Protein AF-A0A7W4UCP5-F1 (afdb_monomer_lite)

Structure (mmCIF, N/CA/C/O backbone):
data_AF-A0A7W4UCP5-F1
#
_entry.id   AF-A0A7W4UCP5-F1
#
loop_
_atom_site.group_PDB
_atom_site.id
_atom_site.type_symbol
_atom_site.label_atom_id
_atom_site.label_alt_id
_atom_site.label_comp_id
_atom_site.label_asym_id
_atom_site.label_entity_id
_atom_site.label_seq_id
_atom_site.pdbx_PDB_ins_code
_atom_site.Cartn_x
_atom_site.Cartn_y
_atom_site.Cartn_z
_atom_site.occupancy
_atom_site.B_iso_or_equiv
_atom_site.auth_seq_id
_atom_site.auth_comp_id
_atom_site.auth_asym_id
_atom_site.auth_atom_id
_atom_site.pdbx_PDB_model_num
ATOM 1 N N . MET A 1 1 ? -23.093 23.777 58.688 1.00 46.75 1 MET A N 1
ATOM 2 C CA . MET A 1 1 ? -21.824 23.846 57.941 1.00 46.75 1 MET A CA 1
ATOM 3 C C . MET A 1 1 ? -21.334 22.423 57.760 1.00 46.75 1 MET A C 1
ATOM 5 O O . MET A 1 1 ? -20.866 21.852 58.731 1.00 46.75 1 MET A O 1
ATOM 9 N N . SER A 1 2 ? -21.513 21.858 56.568 1.00 53.03 2 SER A N 1
ATOM 10 C CA . SER A 1 2 ? -20.784 20.675 56.099 1.00 53.03 2 SER A CA 1
ATOM 11 C C . SER A 1 2 ? -20.681 20.812 54.587 1.00 53.03 2 SER A C 1
ATOM 13 O O . SER A 1 2 ? -21.681 20.732 53.878 1.00 53.03 2 SER A O 1
ATOM 15 N N . GLU A 1 3 ? -19.481 21.158 54.144 1.00 53.28 3 GLU A N 1
ATOM 16 C CA . GLU A 1 3 ? -19.064 21.181 52.752 1.00 53.28 3 GLU A CA 1
ATOM 17 C C . GLU A 1 3 ? -18.738 19.744 52.347 1.00 53.28 3 GLU A C 1
ATOM 19 O O . GLU A 1 3 ? -17.821 19.154 52.908 1.00 53.28 3 GLU A O 1
ATOM 24 N N . ASN A 1 4 ? -19.453 19.193 51.368 1.00 50.88 4 ASN A N 1
ATOM 25 C CA . ASN A 1 4 ? -19.001 18.001 50.653 1.00 50.88 4 ASN A CA 1
ATOM 26 C C . ASN A 1 4 ? -18.863 18.360 49.172 1.00 50.88 4 ASN A C 1
ATOM 28 O O . ASN A 1 4 ? -19.710 18.049 48.339 1.00 50.88 4 ASN A O 1
ATOM 32 N N . THR A 1 5 ? -17.786 19.074 48.860 1.00 55.66 5 THR A N 1
ATOM 33 C CA . THR A 1 5 ? -17.212 19.132 47.517 1.00 55.66 5 THR A CA 1
ATOM 34 C C . THR A 1 5 ? -16.405 17.853 47.278 1.00 55.66 5 THR A C 1
ATOM 36 O O . THR A 1 5 ? -15.218 17.809 47.593 1.00 55.66 5 THR A O 1
ATOM 39 N N . GLU A 1 6 ? -17.025 16.812 46.725 1.00 55.28 6 GLU A N 1
ATOM 40 C CA . GLU A 1 6 ? -16.299 15.723 46.052 1.00 55.28 6 GLU A CA 1
ATOM 41 C C . GLU A 1 6 ? -16.326 16.026 44.550 1.00 55.28 6 GLU A C 1
ATOM 43 O O . GLU A 1 6 ? -17.352 15.948 43.888 1.00 55.28 6 GLU A O 1
ATOM 48 N N . SER A 1 7 ? -15.284 16.695 44.060 1.00 49.88 7 SER A N 1
ATOM 49 C CA . SER A 1 7 ? -14.105 16.058 43.462 1.00 49.88 7 SER A CA 1
ATOM 50 C C . SER A 1 7 ? -14.361 15.634 42.014 1.00 49.88 7 SER A C 1
ATOM 52 O O . SER A 1 7 ? -14.502 14.458 41.697 1.00 49.88 7 SER A O 1
ATOM 54 N N . THR A 1 8 ? -14.328 16.633 41.136 1.00 54.50 8 THR A N 1
ATOM 55 C CA . THR A 1 8 ? -14.094 16.533 39.692 1.00 54.50 8 THR A CA 1
ATOM 56 C C . THR A 1 8 ? -12.789 15.774 39.400 1.00 54.50 8 THR A C 1
ATOM 58 O O . THR A 1 8 ? -11.725 16.384 39.354 1.00 54.50 8 THR A O 1
ATOM 61 N N . ARG A 1 9 ? -12.849 14.447 39.255 1.00 54.25 9 ARG A N 1
ATOM 62 C CA . ARG A 1 9 ? -11.779 13.549 38.767 1.00 54.25 9 ARG A CA 1
ATOM 63 C C . ARG A 1 9 ? -12.503 12.303 38.243 1.00 54.25 9 ARG A C 1
ATOM 65 O O . ARG A 1 9 ? -13.215 11.684 39.016 1.00 54.25 9 ARG A O 1
ATOM 72 N N . ASP A 1 10 ? -12.535 11.898 36.986 1.00 51.03 10 ASP A N 1
ATOM 73 C CA . ASP A 1 10 ? -11.720 12.146 35.813 1.00 51.03 10 ASP A CA 1
ATOM 74 C C . ASP A 1 10 ? -12.649 12.013 34.596 1.00 51.03 10 ASP A C 1
ATOM 76 O O . ASP A 1 10 ? -13.169 10.935 34.319 1.00 51.03 10 ASP A O 1
ATOM 80 N N . GLN A 1 11 ? -12.876 13.095 33.856 1.00 53.06 11 GLN A N 1
ATOM 81 C CA . GLN A 1 11 ? -13.241 12.988 32.442 1.00 53.06 11 GLN A CA 1
ATOM 82 C C . GLN A 1 11 ? -11.996 13.375 31.659 1.00 53.06 11 GLN A C 1
ATOM 84 O O . GLN A 1 11 ? -11.894 14.473 31.117 1.00 53.06 11 GLN A O 1
ATOM 89 N N . THR A 1 12 ? -10.998 12.495 31.670 1.00 59.88 12 THR A N 1
ATOM 90 C CA . THR A 1 12 ? -9.950 12.570 30.661 1.00 59.88 12 THR A CA 1
ATOM 91 C C . THR A 1 12 ? -10.621 12.253 29.319 1.00 59.88 12 THR A C 1
ATOM 93 O O . THR A 1 12 ? -11.280 11.216 29.201 1.00 59.88 12 THR A O 1
ATOM 96 N N . PRO A 1 13 ? -10.551 13.134 28.304 1.00 60.59 13 PRO A N 1
ATOM 97 C CA . PRO A 1 13 ? -10.923 12.726 26.961 1.00 60.59 13 PRO A CA 1
ATOM 98 C C . PRO A 1 13 ? -9.965 11.597 26.591 1.00 60.59 13 PRO A C 1
ATOM 100 O O . PRO A 1 13 ? -8.756 11.810 26.521 1.00 60.59 13 PRO A O 1
ATOM 103 N N . VAL A 1 14 ? -10.489 10.382 26.440 1.00 59.97 14 VAL A N 1
ATOM 104 C CA . VAL A 1 14 ? -9.730 9.264 25.880 1.00 59.97 14 VAL A CA 1
ATOM 105 C C . VAL A 1 14 ? -9.248 9.709 24.506 1.00 59.97 14 VAL A C 1
ATOM 107 O O . VAL A 1 14 ? -10.032 9.828 23.568 1.00 59.97 14 VAL A O 1
ATOM 110 N N . ASN A 1 15 ? -7.964 10.045 24.414 1.00 58.72 15 ASN A N 1
ATOM 111 C CA . ASN A 1 15 ? -7.319 10.351 23.156 1.00 58.72 15 ASN A CA 1
ATOM 112 C C . ASN A 1 15 ? -7.319 9.051 22.350 1.00 58.72 15 ASN A C 1
ATOM 114 O O . ASN A 1 15 ? -6.557 8.135 22.644 1.00 58.72 15 ASN A O 1
ATOM 118 N N . GLU A 1 16 ? -8.212 8.933 21.368 1.00 59.81 16 GLU A N 1
ATOM 119 C CA . GLU A 1 16 ? -8.312 7.724 20.542 1.00 59.81 16 GLU A CA 1
ATOM 120 C C . GLU A 1 16 ? -7.006 7.415 19.797 1.00 59.81 16 GLU A C 1
ATOM 122 O O . GLU A 1 16 ? -6.792 6.273 19.408 1.00 59.81 16 GLU A O 1
ATOM 127 N N . SER A 1 17 ? -6.100 8.395 19.707 1.00 62.44 17 SER A N 1
ATOM 128 C CA . SER A 1 17 ? -4.747 8.252 19.160 1.00 62.44 17 SER A CA 1
ATOM 129 C C . SER A 1 17 ? -3.797 7.392 20.010 1.00 62.44 17 SER A C 1
ATOM 131 O O . SER A 1 17 ? -2.690 7.117 19.561 1.00 62.44 17 SER A O 1
ATOM 133 N N . GLU A 1 18 ? -4.170 6.998 21.234 1.00 70.38 18 GLU A N 1
ATOM 134 C CA . GLU A 1 18 ? -3.353 6.119 22.097 1.00 70.38 18 GLU A CA 1
ATOM 135 C C . GLU A 1 18 ? -3.773 4.642 22.031 1.00 70.38 18 GLU A C 1
ATOM 137 O O . GLU A 1 18 ? -3.115 3.779 22.620 1.00 70.38 18 GLU A O 1
ATOM 142 N N . LYS A 1 19 ? -4.866 4.326 21.326 1.00 78.62 19 LYS A N 1
ATOM 143 C CA . LYS A 1 19 ? -5.276 2.937 21.103 1.00 78.62 19 LYS A CA 1
ATOM 144 C C . LYS A 1 19 ? -4.311 2.295 20.094 1.00 78.62 19 LYS A C 1
ATOM 146 O O . LYS A 1 19 ? -3.964 2.944 19.105 1.00 78.62 19 LYS A O 1
ATOM 151 N N . PRO A 1 20 ? -3.867 1.042 20.313 1.00 82.88 20 PRO A N 1
ATOM 152 C CA . PRO A 1 20 ? -3.148 0.300 19.287 1.00 82.88 20 PRO A CA 1
ATOM 153 C C . PRO A 1 20 ? -3.956 0.276 17.989 1.00 82.88 20 PRO A C 1
ATOM 155 O O . PRO A 1 20 ? -5.179 0.142 18.028 1.00 82.88 20 PRO A O 1
ATOM 158 N N . TYR A 1 21 ? -3.266 0.409 16.861 1.00 83.94 21 TYR A N 1
ATOM 159 C CA . TYR A 1 21 ? -3.876 0.264 15.545 1.00 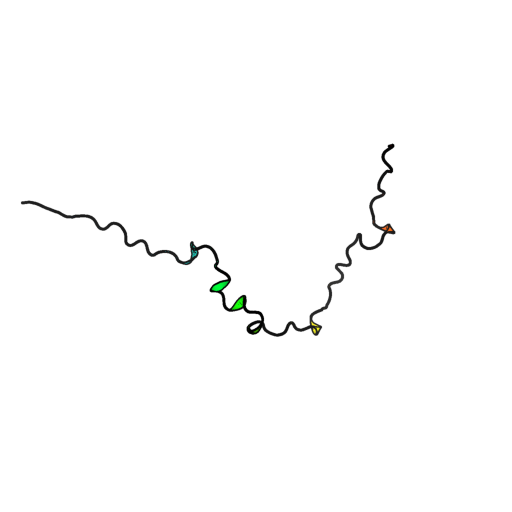83.94 21 TYR A CA 1
ATOM 160 C C . TYR A 1 21 ? -4.497 -1.134 15.400 1.00 83.94 21 TYR A C 1
ATOM 162 O O . TYR A 1 21 ? -3.831 -2.132 15.688 1.00 83.94 21 TYR A O 1
ATOM 170 N N . ASP A 1 22 ? -5.759 -1.186 14.969 1.00 88.25 22 ASP A N 1
ATOM 171 C CA . ASP A 1 22 ? -6.517 -2.417 14.736 1.00 88.25 22 ASP A CA 1
ATOM 172 C C . ASP A 1 22 ? -6.838 -2.558 13.235 1.00 88.25 22 ASP A C 1
ATOM 174 O O . ASP A 1 22 ? -7.726 -1.852 12.738 1.00 88.25 22 ASP A O 1
ATOM 178 N N . PRO A 1 23 ? -6.139 -3.451 12.507 1.00 84.44 23 PRO A N 1
ATOM 179 C CA . PRO A 1 23 ? -6.327 -3.625 11.069 1.00 84.44 23 PRO A CA 1
ATOM 180 C C . PRO A 1 23 ? -7.720 -4.149 10.703 1.00 84.44 23 PRO A C 1
ATOM 182 O O . PRO A 1 23 ? -8.181 -3.888 9.597 1.00 84.44 23 PRO A O 1
ATOM 185 N N . ASP A 1 24 ? -8.419 -4.834 11.616 1.00 87.25 24 ASP A N 1
ATOM 186 C CA . ASP A 1 24 ? -9.765 -5.361 11.352 1.00 87.25 24 ASP A CA 1
ATOM 187 C C . ASP A 1 24 ? -10.816 -4.238 11.292 1.00 87.25 24 ASP A C 1
ATOM 189 O O . ASP A 1 24 ? -11.914 -4.419 10.760 1.00 87.25 24 ASP A O 1
ATOM 193 N N . THR A 1 25 ? -10.484 -3.065 11.841 1.00 87.00 25 THR A N 1
ATOM 194 C CA . THR A 1 25 ? -11.329 -1.861 11.804 1.00 87.00 25 THR A CA 1
ATOM 195 C C . THR A 1 25 ? -10.908 -0.854 10.738 1.00 87.00 25 THR A C 1
ATOM 197 O O . THR A 1 25 ? -11.644 0.102 10.485 1.00 87.00 25 THR A O 1
ATOM 200 N N . ASP A 1 26 ? -9.751 -1.062 10.106 1.00 85.06 26 ASP A N 1
ATOM 201 C CA . ASP A 1 26 ? -9.239 -0.197 9.051 1.00 85.06 26 ASP A CA 1
ATOM 202 C C . ASP A 1 26 ? -9.702 -0.692 7.676 1.00 85.06 26 ASP A C 1
ATOM 204 O O . ASP A 1 26 ? -9.236 -1.709 7.160 1.00 85.06 26 ASP A O 1
ATOM 208 N N . THR A 1 27 ? -10.606 0.065 7.057 1.00 82.44 27 THR A N 1
ATOM 209 C CA . THR A 1 27 ? -11.135 -0.226 5.720 1.00 82.44 27 THR A CA 1
ATOM 210 C C . THR A 1 27 ? -10.070 -0.215 4.629 1.00 82.44 27 THR A C 1
ATOM 212 O O . THR A 1 27 ? -10.277 -0.868 3.606 1.00 82.44 27 THR A O 1
ATOM 215 N N . ASP A 1 28 ? -8.948 0.484 4.837 1.00 82.88 28 ASP A N 1
ATOM 216 C CA . ASP A 1 28 ? -7.823 0.515 3.896 1.00 82.88 28 ASP A CA 1
ATOM 217 C C . ASP A 1 28 ? -7.011 -0.797 3.923 1.00 82.88 28 ASP A C 1
ATOM 219 O O . ASP A 1 28 ? -6.186 -1.033 3.038 1.00 82.88 28 ASP A O 1
ATO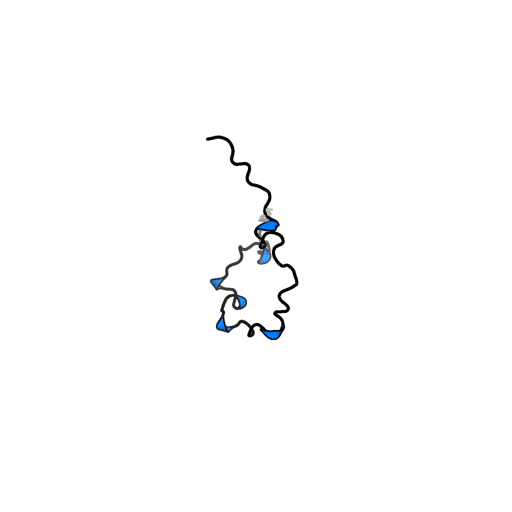M 223 N N . THR A 1 29 ? -7.261 -1.684 4.896 1.00 84.31 29 THR A N 1
ATOM 224 C CA . THR A 1 29 ? -6.671 -3.035 4.944 1.00 84.31 29 THR A CA 1
ATOM 225 C C . THR A 1 29 ? -7.388 -4.020 4.010 1.00 84.31 29 THR A C 1
ATOM 227 O O . THR A 1 29 ? -6.807 -5.037 3.624 1.00 84.31 29 THR A O 1
ATOM 230 N N . ASP A 1 30 ? -8.635 -3.737 3.616 1.00 85.38 30 ASP A N 1
ATOM 231 C CA . ASP A 1 30 ? -9.393 -4.580 2.688 1.00 85.38 30 ASP A CA 1
ATOM 232 C C . ASP A 1 30 ? -8.827 -4.443 1.259 1.00 85.38 30 ASP A C 1
ATOM 234 O O . ASP A 1 30 ? -8.860 -3.348 0.685 1.00 85.38 30 ASP A O 1
ATOM 238 N N . PRO A 1 31 ? -8.319 -5.530 0.646 1.00 81.62 31 PRO A N 1
ATOM 239 C CA . PRO A 1 31 ? -7.755 -5.474 -0.697 1.00 81.62 31 PRO A CA 1
ATOM 240 C C . PRO A 1 31 ? -8.764 -5.031 -1.762 1.00 81.62 31 PRO A C 1
ATOM 242 O O . PRO A 1 31 ? -8.345 -4.464 -2.771 1.00 81.62 31 PRO A O 1
ATOM 245 N N . ASP A 1 32 ? -10.064 -5.250 -1.545 1.00 85.81 32 ASP A N 1
ATOM 246 C CA . ASP A 1 32 ? -11.112 -4.826 -2.476 1.00 85.81 32 ASP A CA 1
ATOM 2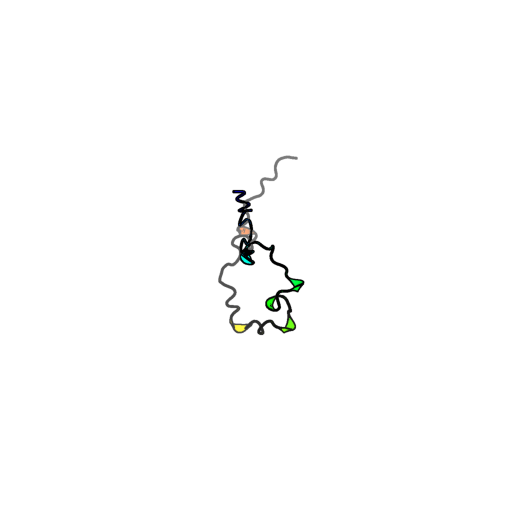47 C C . ASP A 1 32 ? -11.328 -3.300 -2.450 1.00 85.81 32 ASP A C 1
ATOM 249 O O . ASP A 1 32 ? -11.843 -2.730 -3.415 1.00 85.81 32 ASP A O 1
ATOM 253 N N . ASN A 1 33 ? -10.883 -2.622 -1.383 1.00 86.62 33 ASN A N 1
ATOM 254 C CA . ASN A 1 33 ? -10.930 -1.163 -1.243 1.00 86.62 33 ASN A CA 1
ATOM 255 C C . ASN A 1 33 ? -9.659 -0.466 -1.755 1.00 86.62 33 ASN A C 1
ATOM 257 O O . ASN A 1 33 ? -9.622 0.765 -1.848 1.00 86.62 33 ASN A O 1
ATOM 261 N N . LEU A 1 34 ? -8.616 -1.219 -2.119 1.00 83.31 34 LEU A N 1
ATOM 262 C CA . LEU A 1 34 ? -7.392 -0.649 -2.671 1.00 83.31 34 LEU A CA 1
ATOM 263 C C . LEU A 1 34 ? -7.597 -0.237 -4.132 1.00 83.31 34 LEU A C 1
ATOM 265 O O . LEU A 1 34 ? -8.068 -1.006 -4.971 1.00 83.31 34 LEU A O 1
ATOM 269 N N . ASN A 1 35 ? -7.162 0.977 -4.476 1.00 84.19 35 ASN A N 1
ATOM 270 C CA . ASN A 1 35 ? -7.081 1.381 -5.877 1.00 84.19 35 ASN A CA 1
ATOM 271 C C . ASN A 1 35 ? -6.132 0.430 -6.633 1.00 84.19 35 ASN A C 1
ATOM 273 O O . ASN A 1 35 ? -5.067 0.097 -6.099 1.00 84.19 35 ASN A O 1
ATOM 277 N N . PRO A 1 36 ? -6.458 0.029 -7.880 1.00 82.19 36 PRO A N 1
ATOM 278 C CA . PRO A 1 36 ? -5.560 -0.776 -8.695 1.00 82.19 36 PRO A CA 1
ATOM 279 C C . PRO A 1 36 ? -4.176 -0.136 -8.729 1.00 82.19 36 PRO A C 1
ATOM 281 O O . PRO A 1 36 ? -4.040 1.048 -9.048 1.00 82.19 36 PRO A O 1
ATOM 284 N N . ARG A 1 37 ? -3.143 -0.914 -8.390 1.00 75.12 37 ARG A N 1
ATOM 285 C CA . ARG A 1 37 ? -1.765 -0.444 -8.535 1.00 75.12 37 ARG A CA 1
ATOM 286 C C . ARG A 1 37 ? -1.545 -0.135 -10.009 1.00 75.12 37 ARG A C 1
ATOM 288 O O . ARG A 1 37 ? -1.735 -1.001 -10.860 1.00 75.12 37 ARG A O 1
ATOM 295 N N . ASP A 1 38 ? -1.160 1.099 -10.302 1.00 75.44 38 ASP A N 1
ATOM 296 C CA . ASP A 1 38 ? -0.744 1.471 -11.642 1.00 75.44 38 ASP A CA 1
ATOM 297 C C . ASP A 1 38 ? 0.549 0.718 -11.982 1.00 75.44 38 ASP A C 1
ATOM 299 O O . ASP A 1 38 ? 1.630 1.044 -11.493 1.00 75.44 38 ASP A O 1
ATOM 303 N N . THR A 1 39 ? 0.434 -0.311 -12.819 1.00 66.69 39 THR A N 1
ATOM 304 C CA . THR A 1 39 ? 1.574 -1.110 -13.286 1.00 66.69 39 THR A CA 1
ATOM 305 C C . THR A 1 39 ? 2.473 -0.337 -14.250 1.00 66.69 39 THR A C 1
ATOM 307 O O . THR A 1 39 ? 3.514 -0.845 -14.646 1.00 66.69 39 THR A O 1
ATOM 310 N N . THR A 1 40 ? 2.085 0.869 -14.679 1.00 63.81 40 THR A N 1
ATOM 311 C CA . THR A 1 40 ? 2.936 1.734 -15.513 1.00 63.81 40 THR A CA 1
ATOM 312 C C . THR A 1 40 ? 3.912 2.565 -14.683 1.00 63.81 40 THR A C 1
ATOM 314 O O . THR A 1 40 ? 4.911 3.045 -15.213 1.00 63.81 40 THR A O 1
ATOM 317 N N . SER A 1 41 ? 3.668 2.660 -13.372 1.00 60.28 41 SER A N 1
ATOM 318 C CA . SER A 1 41 ? 4.573 3.271 -12.399 1.00 60.28 41 SER A CA 1
ATOM 319 C C . SER A 1 41 ? 5.671 2.314 -11.916 1.00 60.28 41 SER A C 1
ATOM 321 O O . SER A 1 41 ? 6.502 2.711 -11.101 1.00 60.28 41 SER A O 1
ATOM 323 N N . ASP A 1 42 ? 5.745 1.095 -12.469 1.00 59.75 42 ASP A N 1
ATOM 324 C CA . ASP A 1 42 ? 6.937 0.238 -12.415 1.00 59.75 42 ASP A CA 1
ATOM 325 C C . ASP A 1 42 ? 8.035 0.819 -13.331 1.00 59.75 42 ASP A C 1
ATOM 327 O O . ASP A 1 42 ? 8.625 0.162 -14.187 1.00 59.75 42 ASP A O 1
ATOM 331 N N . ALA A 1 43 ? 8.386 2.085 -13.104 1.00 55.75 43 ALA A N 1
ATOM 332 C CA . ALA A 1 43 ? 9.788 2.440 -13.129 1.00 55.75 43 ALA A CA 1
ATOM 333 C C . ALA A 1 43 ? 10.386 1.720 -11.921 1.00 55.75 43 ALA A C 1
ATOM 335 O O . ALA A 1 43 ? 10.589 2.328 -10.870 1.00 55.75 43 ALA A O 1
ATOM 336 N N . GLY A 1 44 ? 10.586 0.402 -12.053 1.00 57.84 44 GLY A N 1
ATOM 337 C CA . GLY A 1 44 ? 11.507 -0.333 -11.213 1.00 57.84 44 GLY A CA 1
ATOM 338 C C . GLY A 1 44 ? 12.778 0.485 -11.260 1.00 57.84 44 GLY A C 1
ATOM 339 O O . GLY A 1 44 ? 13.450 0.535 -12.292 1.00 57.84 44 GLY A O 1
ATOM 340 N N . GLY A 1 45 ? 12.980 1.277 -10.205 1.00 54.78 45 GLY A N 1
ATOM 341 C CA . GLY A 1 45 ? 14.086 2.203 -10.147 1.00 54.78 45 GLY A CA 1
ATOM 342 C C . GLY A 1 45 ? 15.337 1.394 -10.411 1.00 54.78 45 GLY A C 1
ATOM 343 O O . GLY A 1 45 ? 15.408 0.221 -10.039 1.00 54.78 45 GLY A O 1
ATOM 344 N N . GLU A 1 46 ? 16.320 2.019 -11.038 1.00 59.59 46 GLU A N 1
ATOM 345 C CA . GLU A 1 46 ? 17.662 1.480 -11.253 1.00 59.59 46 GLU A CA 1
ATOM 346 C C . GLU A 1 46 ? 18.410 1.228 -9.923 1.00 59.59 46 GLU A C 1
ATOM 348 O O . GLU A 1 46 ? 19.618 1.394 -9.819 1.00 59.59 46 GLU A O 1
ATOM 353 N N . TYR A 1 47 ? 17.710 0.809 -8.874 1.00 61.16 47 TYR A N 1
ATOM 354 C CA . TYR A 1 47 ? 18.228 0.106 -7.719 1.00 61.16 47 TYR A CA 1
ATOM 355 C C . TYR A 1 47 ? 18.342 -1.374 -8.092 1.00 61.16 47 TYR A C 1
ATOM 357 O O . TYR A 1 47 ? 17.744 -2.247 -7.464 1.00 61.16 47 TYR A O 1
ATOM 365 N N . ALA A 1 48 ? 19.083 -1.654 -9.168 1.00 69.75 48 ALA A N 1
ATOM 366 C CA . ALA A 1 48 ? 19.632 -2.985 -9.344 1.00 69.75 48 ALA A CA 1
ATOM 367 C C . ALA A 1 48 ? 20.437 -3.269 -8.076 1.00 69.75 48 ALA A C 1
ATOM 369 O O . ALA A 1 48 ? 21.290 -2.459 -7.703 1.00 69.75 48 ALA A O 1
ATOM 370 N N . ASP A 1 49 ? 20.101 -4.355 -7.385 1.00 76.75 49 ASP A N 1
ATOM 371 C CA . ASP A 1 49 ? 20.847 -4.778 -6.212 1.00 76.75 49 ASP A CA 1
ATOM 372 C C . ASP A 1 49 ? 22.332 -4.841 -6.606 1.00 76.75 49 ASP A C 1
ATOM 374 O O . ASP A 1 49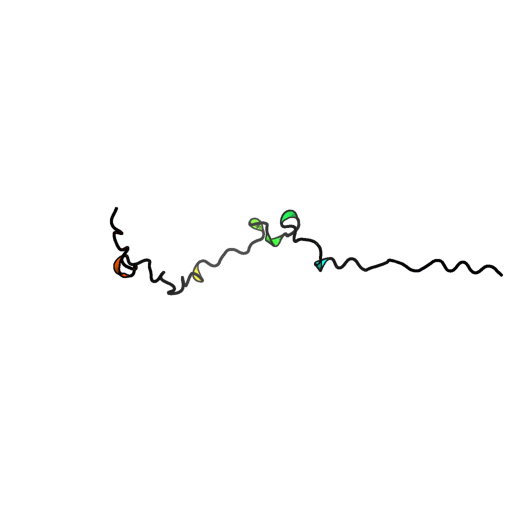 ? 22.682 -5.585 -7.532 1.00 76.75 49 ASP A O 1
ATOM 378 N N . PRO A 1 50 ? 23.204 -4.011 -6.006 1.00 75.62 50 PRO A N 1
ATOM 379 C CA . PRO A 1 50 ? 24.601 -3.970 -6.396 1.00 75.62 50 PRO A CA 1
ATOM 380 C C . PRO A 1 50 ? 25.280 -5.323 -6.188 1.00 75.62 50 PRO A C 1
ATOM 382 O O . PRO A 1 50 ? 26.309 -5.544 -6.814 1.00 75.62 50 PRO A O 1
ATOM 385 N N . ASP A 1 51 ? 24.721 -6.230 -5.381 1.00 79.88 51 ASP A N 1
ATOM 386 C CA . ASP A 1 51 ? 25.238 -7.584 -5.184 1.00 79.88 51 ASP A CA 1
ATOM 387 C C . ASP A 1 51 ? 24.528 -8.677 -6.016 1.00 79.88 51 ASP A C 1
ATOM 389 O O . ASP A 1 51 ? 24.922 -9.845 -5.959 1.00 79.88 51 ASP A O 1
ATOM 393 N N . ALA A 1 52 ? 23.561 -8.307 -6.870 1.00 82.75 52 ALA A N 1
ATOM 394 C CA . ALA A 1 52 ? 22.896 -9.253 -7.771 1.00 82.75 52 ALA A CA 1
ATOM 395 C C . ALA A 1 52 ? 23.827 -9.828 -8.848 1.00 82.75 52 ALA A C 1
ATOM 397 O O . ALA A 1 52 ? 23.581 -10.933 -9.338 1.00 82.75 52 ALA A O 1
ATOM 398 N N . ASP A 1 53 ? 24.882 -9.101 -9.235 1.00 81.62 53 ASP A N 1
ATOM 399 C CA . ASP A 1 53 ? 25.948 -9.667 -10.061 1.00 81.62 53 ASP A CA 1
ATOM 400 C C . ASP A 1 53 ? 26.877 -10.504 -9.163 1.00 81.62 53 ASP A C 1
ATOM 402 O O . ASP A 1 53 ? 27.481 -9.955 -8.236 1.00 81.62 53 ASP A O 1
ATOM 406 N N . PRO A 1 54 ? 27.066 -11.810 -9.437 1.00 78.31 54 PRO A N 1
ATOM 407 C CA . PRO A 1 54 ? 28.019 -12.639 -8.704 1.00 78.31 54 PRO A CA 1
ATOM 408 C C . PRO A 1 54 ? 29.443 -12.061 -8.649 1.00 78.31 54 PRO A C 1
ATOM 410 O O . PRO A 1 54 ? 30.187 -12.372 -7.720 1.00 78.31 54 PRO A O 1
ATOM 413 N N . GLY A 1 55 ? 29.831 -11.230 -9.623 1.00 83.38 55 GLY A N 1
ATOM 414 C CA . GLY A 1 55 ? 31.107 -10.514 -9.648 1.00 83.38 55 GLY A CA 1
ATOM 415 C C . GLY A 1 55 ? 31.223 -9.372 -8.631 1.00 83.38 55 GLY A C 1
ATOM 416 O O . GLY A 1 55 ? 32.339 -8.943 -8.340 1.00 83.38 55 GLY A O 1
ATOM 417 N N . ASN A 1 56 ? 30.106 -8.917 -8.060 1.00 83.56 56 ASN A N 1
ATOM 418 C CA . ASN A 1 56 ? 30.051 -7.862 -7.047 1.00 83.56 56 ASN A CA 1
ATOM 419 C C . ASN A 1 56 ? 29.978 -8.414 -5.614 1.00 83.56 56 ASN A C 1
ATOM 421 O O . ASN A 1 56 ? 30.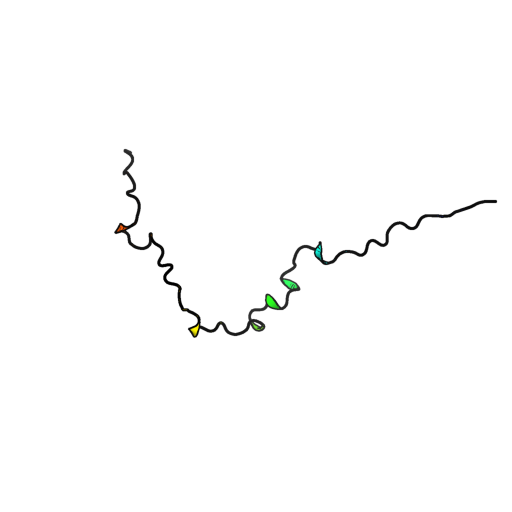002 -7.647 -4.649 1.00 83.56 56 ASN A O 1
ATOM 425 N N . LEU A 1 57 ? 29.918 -9.741 -5.450 1.00 85.56 57 LEU A N 1
ATOM 426 C CA . LEU A 1 57 ? 29.987 -10.375 -4.140 1.00 85.56 57 LEU A CA 1
ATOM 427 C C . LEU A 1 57 ? 31.390 -10.213 -3.551 1.00 85.56 57 LEU A C 1
ATOM 429 O O . LEU A 1 57 ? 32.397 -10.539 -4.183 1.00 85.56 57 LEU A O 1
ATOM 433 N N . ASN A 1 58 ? 31.458 -9.787 -2.289 1.00 82.00 58 ASN A N 1
ATOM 434 C CA . ASN A 1 58 ? 32.706 -9.845 -1.536 1.00 82.00 58 ASN A CA 1
ATOM 435 C C . ASN A 1 58 ? 33.213 -11.299 -1.515 1.00 82.00 58 ASN A C 1
ATOM 437 O O . ASN A 1 58 ? 32.428 -12.197 -1.178 1.00 82.00 58 ASN A O 1
ATOM 441 N N . PRO A 1 59 ? 34.498 -11.555 -1.836 1.00 81.81 59 PRO A N 1
ATOM 442 C CA . PRO A 1 59 ? 35.063 -12.892 -1.767 1.00 81.81 59 PRO A CA 1
ATOM 443 C C . PRO A 1 59 ? 34.799 -13.492 -0.390 1.00 81.81 59 PRO A C 1
ATOM 445 O O . PRO A 1 59 ? 35.223 -12.954 0.634 1.00 81.81 59 PRO A O 1
ATOM 448 N N . ARG A 1 60 ? 34.074 -14.611 -0.354 1.00 74.81 60 ARG A N 1
ATOM 449 C CA . ARG A 1 60 ? 34.020 -15.432 0.850 1.00 74.81 60 ARG A CA 1
ATOM 450 C C . ARG A 1 60 ? 35.373 -16.105 0.929 1.00 74.81 60 ARG A C 1
ATOM 452 O O . ARG A 1 60 ? 35.634 -17.020 0.150 1.00 74.81 60 ARG A O 1
ATOM 459 N N . ASP A 1 61 ? 36.230 -15.611 1.816 1.00 75.44 61 ASP A N 1
ATOM 460 C CA . ASP A 1 61 ? 37.446 -16.331 2.166 1.00 75.44 61 ASP A CA 1
ATOM 461 C C . ASP A 1 61 ? 37.008 -17.763 2.504 1.00 75.44 61 ASP A C 1
ATOM 463 O O . ASP A 1 61 ? 36.121 -17.930 3.356 1.00 75.44 61 ASP A O 1
ATOM 467 N N . PRO A 1 62 ? 37.529 -18.799 1.825 1.00 67.12 62 PRO A N 1
ATOM 468 C CA . PRO A 1 62 ? 37.339 -20.165 2.265 1.00 67.12 62 PRO A CA 1
ATOM 469 C C . PRO A 1 62 ? 38.158 -20.301 3.545 1.00 67.12 62 PRO A C 1
ATOM 471 O O . PRO A 1 62 ? 39.285 -20.791 3.533 1.00 67.12 62 PRO A O 1
ATOM 474 N N . GLY A 1 63 ? 37.607 -19.775 4.642 1.00 62.31 63 GLY A N 1
ATOM 475 C CA . GLY A 1 63 ? 38.131 -19.944 5.978 1.00 62.31 63 GLY A CA 1
ATOM 476 C C . GLY A 1 63 ? 38.405 -21.423 6.146 1.00 62.31 63 GLY A C 1
ATOM 477 O O . GLY A 1 63 ? 37.500 -22.247 6.018 1.00 62.31 63 GLY A O 1
ATOM 478 N N . THR A 1 64 ? 39.686 -21.718 6.314 1.00 61.91 64 THR A N 1
ATOM 479 C CA . THR A 1 64 ? 40.261 -23.036 6.528 1.00 61.91 64 THR A CA 1
ATOM 480 C C . THR A 1 64 ? 39.378 -23.841 7.477 1.00 61.91 64 THR A C 1
ATOM 482 O O . THR A 1 64 ? 39.330 -23.538 8.673 1.00 61.91 64 THR A O 1
ATOM 485 N N . VAL A 1 65 ? 38.658 -24.820 6.929 1.00 53.06 65 VAL A N 1
ATOM 486 C CA . VAL A 1 65 ? 38.091 -25.934 7.699 1.00 53.06 65 VAL A CA 1
ATOM 487 C C . VAL A 1 65 ? 39.192 -26.890 8.124 1.00 53.06 65 VAL A C 1
ATOM 489 O O . VAL A 1 65 ? 40.168 -27.045 7.352 1.00 53.06 65 VAL A O 1
#

Secondary structure (DSSP, 8-state):
---------------GGGSPP-GGG-GGG-GGGSPPP-GGG----S---TTSSGGGSPP------

Sequence (65 aa):
MSENTESTRDQTPVNESEKPYDPDTDTDTDPDNLNPRDTTSDAGGEYADPDADPGNLNPRDPGTV

Organism: NCBI:txid43670

pLDDT: mean 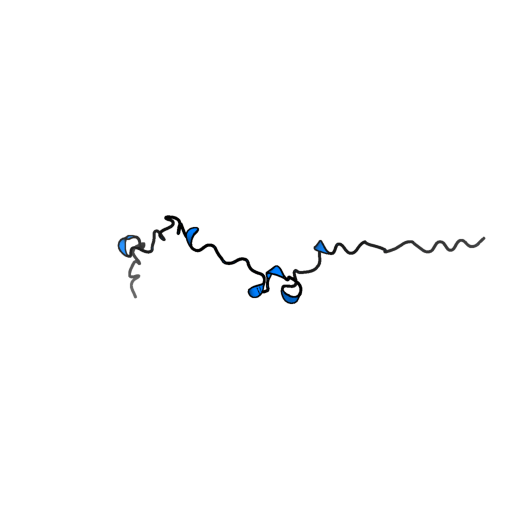70.33, std 12.85, range [46.75, 88.25]

Foldseek 3Di:
DDDDPDDPDDPDPPPPVPDPDDLVPDPCNDPVPDDPPPPVVPPVDPPPPCPPPVVSDDDPDPPDD

Radius of gyration: 29.49 Å; chains: 1; bounding box: 62×50×74 Å